Protein AF-A0A813CCU3-F1 (afdb_monomer)

Sequence (148 aa):
MDAACDRHWQSCCAGFSTASGERVKPDKKQRSIVQSLPVAEVLEFVLEQVFERACLDRLVLESFYIQQQIQQEISKNETKTSSLSPSTKRNIGKLLSRMDWCRLIQFVKRNSGCDPDFLNLVQTRMACLRPGDFSDLNKLAYAQSVWL

Mean predicted aligned error: 10.29 Å

Nearest PDB structures (foldseek):
  4ni7-assembly1_A  TM=2.760E-01  e=3.736E+00  Homo sapiens

Secondary structure (DSSP, 8-state):
--HHHHHHHHHHHSSS--STT------HHHHHHHHHS-HHHHHHHHHHHHHHHHHHHT-TTTTHHHHHHHHHHHHHT--SS--S-HHHHHHHHHHHHTS-HHHHHHHHTTSTTS-HHHHHHHHHHHHT--------GGGHHHHHTT--

Structure (mmCIF, N/CA/C/O backbone):
data_AF-A0A813CCU3-F1
#
_entry.id   AF-A0A813CCU3-F1
#
loop_
_atom_site.group_PDB
_atom_site.id
_atom_site.type_symbol
_atom_site.label_atom_id
_atom_site.label_alt_id
_atom_site.label_comp_id
_atom_site.label_asym_id
_atom_site.label_entity_id
_atom_site.label_seq_id
_atom_site.pdbx_PDB_ins_code
_atom_site.Cartn_x
_atom_site.Cartn_y
_atom_site.Cartn_z
_atom_site.occupancy
_atom_site.B_iso_or_equiv
_atom_site.auth_seq_id
_atom_site.auth_comp_id
_atom_site.auth_asym_id
_atom_site.auth_atom_id
_atom_site.pdbx_PDB_model_num
ATOM 1 N N . MET A 1 1 ? -6.884 -26.370 -14.397 1.00 40.16 1 MET A N 1
ATOM 2 C CA . MET A 1 1 ? -6.194 -25.251 -13.723 1.00 40.16 1 MET A CA 1
ATOM 3 C C . MET A 1 1 ? -5.038 -24.870 -14.624 1.00 40.16 1 MET A C 1
ATOM 5 O O . MET A 1 1 ? -4.145 -25.684 -14.810 1.00 40.16 1 MET A O 1
ATOM 9 N N . ASP A 1 2 ? -5.155 -23.734 -15.311 1.00 33.56 2 ASP A N 1
ATOM 10 C CA . ASP A 1 2 ? -4.290 -23.382 -16.439 1.00 33.56 2 ASP A CA 1
ATOM 11 C C . ASP A 1 2 ? -2.906 -22.912 -15.990 1.00 33.56 2 ASP A C 1
ATOM 13 O O . ASP A 1 2 ? -2.775 -21.940 -15.248 1.00 33.56 2 ASP A O 1
ATOM 17 N N . ALA A 1 3 ? -1.861 -23.529 -16.545 1.00 35.75 3 ALA A N 1
ATOM 18 C CA . ALA A 1 3 ? -0.449 -23.180 -16.349 1.00 35.75 3 ALA A CA 1
ATOM 19 C C . ALA A 1 3 ? -0.079 -21.736 -16.777 1.00 35.75 3 ALA A C 1
ATOM 21 O O . ALA A 1 3 ? 1.049 -21.277 -16.577 1.00 35.75 3 ALA A O 1
ATOM 22 N N . ALA A 1 4 ? -1.011 -21.007 -17.398 1.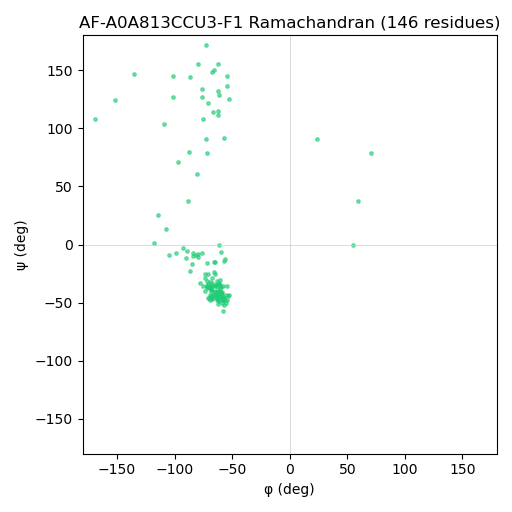00 33.44 4 ALA A N 1
ATOM 23 C CA . ALA A 1 4 ? -0.904 -19.572 -17.648 1.00 33.44 4 ALA A CA 1
ATOM 24 C C . ALA A 1 4 ? -1.137 -18.746 -16.367 1.00 33.44 4 ALA A C 1
ATOM 26 O O . ALA A 1 4 ? -0.446 -17.753 -16.151 1.00 33.44 4 ALA A O 1
ATOM 27 N N . CYS A 1 5 ? -2.039 -19.195 -15.488 1.00 39.25 5 CYS A N 1
ATOM 28 C CA . CYS A 1 5 ? -2.330 -18.557 -14.205 1.00 39.25 5 CYS A CA 1
ATOM 29 C C . CYS A 1 5 ? -1.148 -18.697 -13.227 1.00 39.25 5 CYS A C 1
ATOM 31 O O . CYS A 1 5 ? -0.797 -17.738 -12.544 1.00 39.25 5 CYS A O 1
ATOM 33 N N . ASP A 1 6 ? -0.464 -19.846 -13.235 1.00 35.47 6 ASP A N 1
ATOM 34 C CA . ASP A 1 6 ? 0.698 -20.100 -12.368 1.00 35.47 6 ASP A CA 1
ATOM 35 C C . ASP A 1 6 ? 1.947 -19.304 -12.783 1.00 35.47 6 ASP A C 1
ATOM 37 O O . ASP A 1 6 ? 2.685 -18.805 -11.93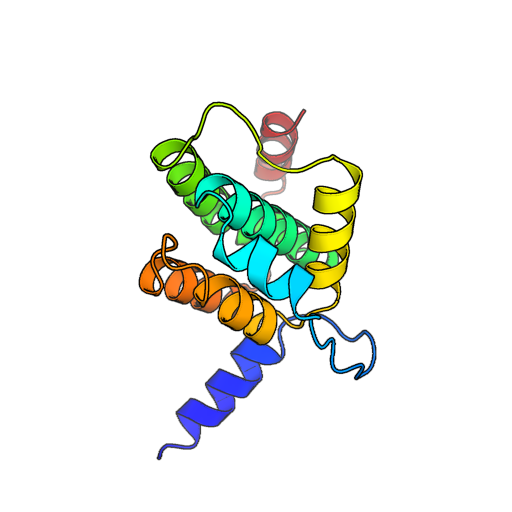0 1.00 35.47 6 ASP A O 1
ATOM 41 N N . ARG A 1 7 ? 2.165 -19.101 -14.091 1.00 37.50 7 ARG A N 1
ATOM 42 C CA . ARG A 1 7 ? 3.247 -18.231 -14.592 1.00 37.50 7 ARG A CA 1
ATOM 43 C C . ARG A 1 7 ? 2.969 -16.751 -14.330 1.00 37.50 7 ARG A C 1
ATOM 45 O O . ARG A 1 7 ? 3.896 -16.000 -14.034 1.00 37.50 7 ARG A O 1
ATOM 52 N N . HIS A 1 8 ? 1.702 -16.342 -14.378 1.00 39.44 8 HIS A N 1
ATOM 53 C CA . HIS A 1 8 ? 1.288 -14.989 -14.015 1.00 39.44 8 HIS A CA 1
ATOM 54 C C . HIS A 1 8 ? 1.459 -14.739 -12.508 1.00 39.44 8 HIS A C 1
ATOM 56 O O . HIS A 1 8 ? 1.975 -13.699 -12.119 1.00 39.44 8 HIS A O 1
ATOM 62 N N . TRP A 1 9 ? 1.140 -15.722 -11.658 1.00 38.53 9 TRP A N 1
ATOM 63 C CA . TRP A 1 9 ? 1.386 -15.658 -10.212 1.00 38.53 9 TRP A CA 1
ATOM 64 C C . TRP A 1 9 ? 2.878 -15.545 -9.876 1.00 38.53 9 TRP A C 1
ATOM 66 O O . TRP A 1 9 ? 3.272 -14.692 -9.079 1.00 38.53 9 TRP A O 1
ATOM 76 N N . GLN A 1 10 ? 3.727 -16.343 -10.533 1.00 41.88 10 GLN A N 1
ATOM 77 C CA . GLN A 1 10 ? 5.178 -16.222 -10.396 1.00 41.88 10 GLN A CA 1
ATOM 78 C C . GLN A 1 10 ? 5.683 -14.864 -10.891 1.00 41.88 10 GLN A C 1
ATOM 80 O O . GLN A 1 10 ? 6.507 -14.280 -10.211 1.00 41.88 10 GLN A O 1
ATOM 85 N N . SER A 1 11 ? 5.149 -14.296 -11.977 1.00 42.88 11 SER A N 1
ATOM 86 C CA . SER A 1 11 ? 5.503 -12.939 -12.431 1.00 42.88 11 SER A CA 1
ATOM 87 C C . SER A 1 11 ? 5.010 -11.828 -11.490 1.00 42.88 11 SER A C 1
ATOM 89 O O . SER A 1 11 ? 5.707 -10.831 -11.325 1.00 42.88 11 SER A O 1
ATOM 91 N N . CYS A 1 12 ? 3.838 -11.982 -10.867 1.00 44.66 12 CYS A N 1
ATOM 92 C CA . CYS A 1 12 ? 3.270 -11.021 -9.914 1.00 44.66 12 CYS A CA 1
ATOM 93 C C . CYS A 1 12 ? 3.982 -11.032 -8.555 1.00 44.66 12 CYS A C 1
ATOM 95 O O . CYS A 1 12 ? 3.962 -10.022 -7.853 1.00 44.66 12 CYS A O 1
ATOM 97 N N . CYS A 1 13 ? 4.606 -12.156 -8.187 1.00 49.16 13 CYS A N 1
ATOM 98 C CA . CYS A 1 13 ? 5.387 -12.302 -6.956 1.00 49.16 13 CYS A CA 1
ATOM 99 C C . CYS A 1 13 ? 6.912 -12.303 -7.186 1.00 49.16 13 CYS A C 1
ATOM 101 O O . CYS A 1 13 ? 7.662 -12.221 -6.218 1.00 49.16 13 CYS A O 1
ATOM 103 N N . ALA A 1 14 ? 7.383 -12.365 -8.439 1.00 47.19 14 ALA A N 1
ATOM 104 C CA . ALA A 1 14 ? 8.795 -12.213 -8.820 1.00 47.19 14 ALA A CA 1
ATOM 105 C C . ALA A 1 14 ? 9.235 -10.744 -8.912 1.00 47.19 14 ALA A C 1
ATOM 107 O O . ALA A 1 14 ? 10.426 -10.466 -9.034 1.00 47.19 14 ALA A O 1
ATOM 108 N N . GLY A 1 15 ? 8.289 -9.806 -8.827 1.00 41.66 15 GLY A N 1
ATOM 109 C CA . GLY A 1 15 ? 8.568 -8.382 -8.721 1.00 41.66 15 GLY A CA 1
ATOM 110 C C . GLY A 1 15 ? 9.109 -8.012 -7.340 1.00 41.66 15 GLY A C 1
ATOM 111 O O . GLY A 1 15 ? 8.345 -7.683 -6.436 1.00 41.66 15 GLY A O 1
ATOM 112 N N . PHE A 1 16 ? 10.436 -8.053 -7.231 1.00 49.66 16 PHE A N 1
ATOM 113 C CA . PHE A 1 16 ? 11.248 -7.123 -6.445 1.00 49.66 16 PHE A CA 1
ATOM 114 C C . PHE A 1 16 ? 11.172 -7.218 -4.909 1.00 49.66 16 PHE A C 1
ATOM 116 O O . PHE A 1 16 ? 10.560 -6.415 -4.206 1.00 49.66 16 PHE A O 1
ATOM 123 N N . SER A 1 17 ? 11.893 -8.216 -4.384 1.00 42.06 17 SER A N 1
ATOM 124 C CA . SER A 1 17 ? 12.898 -8.046 -3.320 1.00 42.06 17 SER A CA 1
ATOM 125 C C . SER A 1 17 ? 13.697 -9.347 -3.180 1.00 42.06 17 SER A C 1
ATOM 127 O O . SER A 1 17 ? 13.196 -10.361 -2.696 1.00 42.06 17 SER A O 1
ATOM 129 N N . THR A 1 18 ? 14.956 -9.332 -3.619 1.00 44.78 18 THR A N 1
ATOM 130 C CA . THR A 1 18 ? 15.929 -10.427 -3.458 1.00 44.78 18 THR A CA 1
ATOM 131 C C . THR A 1 18 ? 16.700 -10.327 -2.138 1.00 44.78 18 THR A C 1
ATOM 133 O O . THR A 1 18 ? 17.885 -10.648 -2.084 1.00 44.78 18 THR A O 1
ATOM 136 N N . ALA A 1 19 ? 16.059 -9.911 -1.045 1.00 44.47 19 ALA A N 1
ATOM 137 C CA . ALA A 1 19 ? 16.618 -10.104 0.291 1.00 44.47 19 ALA A CA 1
ATOM 138 C C . ALA A 1 19 ? 16.185 -11.483 0.814 1.00 44.47 19 ALA A C 1
ATOM 140 O O . ALA A 1 19 ? 15.207 -11.606 1.542 1.00 44.47 19 ALA A O 1
ATOM 141 N N . SER A 1 20 ? 16.879 -12.528 0.351 1.00 41.47 20 SER A N 1
ATOM 142 C CA . SER A 1 20 ? 16.993 -13.852 0.986 1.00 41.47 20 SER A CA 1
ATOM 143 C C . SER A 1 20 ? 15.860 -14.254 1.947 1.00 41.47 20 SER A C 1
ATOM 145 O O . SER A 1 20 ? 15.974 -14.030 3.146 1.00 41.47 20 SER A O 1
ATOM 147 N N . GLY A 1 21 ? 14.811 -14.907 1.439 1.00 44.47 21 GLY A N 1
ATOM 148 C CA . GLY A 1 21 ? 14.183 -16.094 2.049 1.00 44.47 21 GLY A CA 1
ATOM 149 C C . GLY A 1 21 ? 13.680 -16.080 3.504 1.00 44.47 21 GLY A C 1
ATOM 150 O O . GLY A 1 21 ? 13.146 -17.100 3.943 1.00 44.47 21 GLY A O 1
ATOM 151 N N . GLU A 1 22 ? 13.787 -15.001 4.277 1.00 52.41 22 GLU A N 1
ATOM 152 C CA . GLU A 1 22 ? 13.221 -14.966 5.617 1.00 52.41 22 GLU A CA 1
ATOM 153 C C . GLU A 1 22 ? 11.715 -14.808 5.482 1.00 52.41 22 GLU A C 1
ATOM 155 O O . GLU A 1 22 ? 11.192 -13.755 5.121 1.00 52.41 22 GLU A O 1
ATOM 160 N N . ARG A 1 23 ? 10.986 -15.885 5.789 1.00 60.00 23 ARG A N 1
ATOM 161 C CA . ARG A 1 23 ? 9.544 -15.825 6.024 1.00 60.00 23 ARG A CA 1
ATOM 162 C C . ARG A 1 23 ? 9.284 -14.823 7.150 1.00 60.00 23 ARG A C 1
ATOM 164 O O . ARG A 1 23 ? 9.215 -15.200 8.316 1.00 60.00 23 ARG A O 1
ATOM 171 N N . VAL A 1 24 ? 9.063 -13.563 6.794 1.00 72.50 24 VAL A N 1
ATOM 172 C CA . VAL A 1 24 ? 8.570 -12.554 7.723 1.00 72.50 24 VAL A CA 1
ATOM 173 C C . VAL A 1 24 ? 7.190 -13.006 8.176 1.00 72.50 24 VAL A C 1
ATOM 175 O O . VAL A 1 24 ? 6.241 -13.100 7.390 1.00 72.50 24 VAL A O 1
ATOM 178 N N . LYS A 1 25 ? 7.092 -13.373 9.451 1.00 83.50 25 LYS A N 1
ATOM 179 C CA . LYS A 1 25 ? 5.844 -13.771 10.090 1.00 83.50 25 LYS A CA 1
ATOM 180 C C . LYS A 1 25 ? 5.463 -12.658 11.060 1.00 83.50 25 LYS A C 1
ATOM 182 O O . LYS A 1 25 ? 6.061 -12.594 12.132 1.00 83.50 25 LYS A O 1
ATOM 187 N N . PRO A 1 26 ? 4.486 -11.803 10.708 1.00 87.25 26 PRO A N 1
ATOM 188 C CA . PRO A 1 26 ? 3.989 -10.795 11.629 1.00 87.25 26 PRO A CA 1
ATOM 189 C C . PRO A 1 26 ? 3.534 -11.447 12.927 1.00 87.25 26 PRO A C 1
ATOM 191 O O . PRO A 1 26 ? 2.850 -12.476 12.884 1.00 87.25 26 PRO A O 1
ATOM 194 N N . ASP A 1 27 ? 3.878 -10.867 14.068 1.00 91.81 27 ASP A N 1
ATOM 195 C CA . ASP A 1 27 ? 3.383 -11.319 15.363 1.00 91.81 27 ASP A CA 1
ATOM 196 C C . ASP A 1 27 ? 1.895 -10.953 15.558 1.00 91.81 27 ASP A C 1
ATOM 198 O O . ASP A 1 27 ? 1.277 -10.263 14.743 1.00 91.81 27 ASP A O 1
ATOM 202 N N . LYS A 1 28 ? 1.269 -11.455 16.631 1.00 93.62 28 LYS A N 1
ATOM 203 C CA . LYS A 1 28 ? -0.162 -11.209 16.893 1.00 93.62 28 LYS A CA 1
ATOM 204 C C . LYS A 1 28 ? -0.478 -9.715 17.036 1.00 93.62 28 LYS A C 1
ATOM 206 O O . LYS A 1 28 ? -1.530 -9.285 16.570 1.00 93.62 28 LYS A O 1
ATOM 211 N N . LYS A 1 29 ? 0.421 -8.940 17.647 1.00 93.00 29 LYS A N 1
ATOM 212 C CA . LYS A 1 29 ? 0.249 -7.505 17.880 1.00 93.00 29 LYS A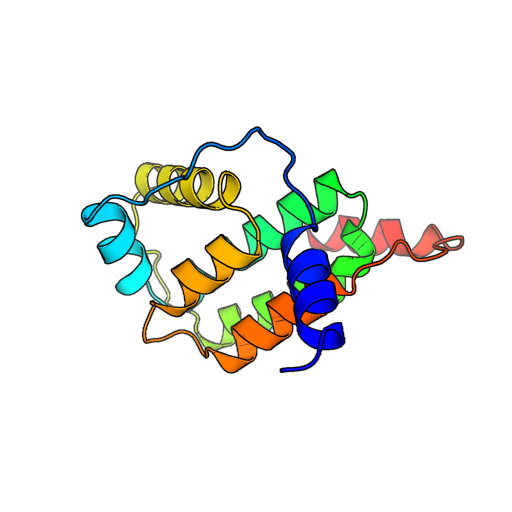 CA 1
ATOM 213 C C . LYS A 1 29 ? 0.357 -6.734 16.566 1.00 93.00 29 LYS A C 1
ATOM 215 O O . LYS A 1 29 ? -0.521 -5.938 16.274 1.00 93.00 29 LYS A O 1
ATOM 220 N N . GLN A 1 30 ? 1.357 -7.029 15.741 1.00 92.56 30 GLN A N 1
ATOM 221 C CA . GLN A 1 30 ? 1.542 -6.435 14.415 1.00 92.56 30 GLN A CA 1
ATOM 222 C C . GLN A 1 30 ? 0.345 -6.698 13.497 1.00 92.56 30 GLN A C 1
ATOM 224 O O . GLN A 1 30 ? -0.133 -5.777 12.839 1.00 92.56 30 GLN A O 1
ATOM 229 N N . ARG A 1 31 ? -0.179 -7.935 13.487 1.00 93.69 31 ARG A N 1
ATOM 230 C CA . ARG A 1 31 ? -1.402 -8.257 12.734 1.00 93.69 31 ARG A CA 1
ATOM 231 C C . ARG A 1 31 ? -2.593 -7.446 13.229 1.00 93.69 31 ARG A C 1
ATOM 233 O O . ARG A 1 31 ? -3.286 -6.851 12.417 1.00 93.69 31 ARG A O 1
ATOM 240 N N . SER A 1 32 ? -2.799 -7.411 14.546 1.00 93.00 32 SER A N 1
ATOM 241 C CA . SER A 1 32 ? -3.900 -6.661 15.150 1.00 93.00 32 SER A CA 1
ATOM 242 C C . SER A 1 32 ? -3.818 -5.173 14.828 1.00 93.00 32 SER A C 1
ATOM 244 O O . SER A 1 32 ? -4.845 -4.593 14.513 1.00 93.00 32 SER A O 1
ATOM 246 N N . ILE A 1 33 ? -2.617 -4.581 14.871 1.00 93.38 33 ILE A N 1
ATOM 247 C CA . ILE A 1 33 ? -2.397 -3.168 14.543 1.00 93.38 33 ILE A CA 1
ATOM 248 C C . ILE A 1 33 ? -2.868 -2.893 13.117 1.00 93.38 33 ILE A C 1
ATOM 250 O O . ILE A 1 33 ? -3.764 -2.084 12.927 1.00 93.38 33 ILE A O 1
ATOM 254 N N . VAL A 1 34 ? -2.329 -3.603 12.120 1.00 92.75 34 VAL A N 1
ATOM 255 C CA . VAL A 1 34 ? -2.675 -3.348 10.710 1.00 92.75 34 VAL A CA 1
ATOM 256 C C . VAL A 1 34 ? -4.162 -3.563 10.437 1.00 92.75 34 VAL A C 1
ATOM 258 O O . VAL A 1 34 ? -4.752 -2.818 9.664 1.00 92.75 34 VAL A O 1
ATOM 261 N N . GLN A 1 35 ? -4.790 -4.536 11.099 1.00 93.75 35 GLN A N 1
ATOM 262 C CA . GLN A 1 35 ? -6.220 -4.815 10.950 1.00 93.75 35 GLN A CA 1
ATOM 263 C C . GLN A 1 35 ? -7.131 -3.753 11.577 1.00 93.75 35 GLN A C 1
ATOM 265 O O . GLN A 1 35 ? -8.268 -3.622 11.138 1.00 93.75 35 GLN A O 1
ATOM 270 N N . SER A 1 36 ? -6.656 -3.021 12.588 1.00 91.19 36 SER A N 1
ATOM 271 C CA . SER A 1 36 ? -7.434 -1.991 13.286 1.00 91.19 36 SER A CA 1
ATOM 272 C C . SER A 1 36 ? -7.148 -0.568 12.811 1.00 91.19 36 SER A C 1
ATOM 274 O O . SER A 1 36 ? -7.792 0.362 13.289 1.00 91.19 36 SER A O 1
ATOM 276 N N . LEU A 1 37 ? -6.149 -0.373 11.947 1.00 91.69 37 LEU A N 1
ATOM 277 C CA . LEU A 1 37 ? -5.782 0.958 11.474 1.00 91.69 37 LEU A CA 1
ATOM 278 C C . LEU A 1 37 ? -6.876 1.580 10.599 1.00 91.69 37 LEU A C 1
ATOM 280 O O . LEU A 1 37 ? -7.536 0.852 9.847 1.00 91.69 37 LEU A O 1
ATOM 284 N N . PRO A 1 38 ? -7.013 2.919 10.628 1.00 91.94 38 PRO A N 1
ATOM 285 C CA . PRO A 1 38 ? -7.776 3.643 9.623 1.00 91.94 38 PRO A CA 1
ATOM 286 C C . PRO A 1 38 ? -7.284 3.310 8.215 1.00 91.94 38 PRO A C 1
ATOM 288 O O . PRO A 1 38 ? -6.084 3.143 7.987 1.00 91.94 38 PRO A O 1
ATOM 291 N N . VAL A 1 39 ? -8.211 3.265 7.259 1.00 92.56 39 VAL A N 1
ATOM 292 C CA . VAL A 1 39 ? -7.921 2.927 5.856 1.00 92.56 39 VAL A CA 1
ATOM 293 C C . VAL A 1 39 ? -6.843 3.839 5.276 1.00 92.56 39 VAL A C 1
ATOM 295 O O . VAL A 1 39 ? -5.914 3.342 4.647 1.00 92.56 39 VAL A O 1
ATOM 298 N N . ALA A 1 40 ? -6.913 5.145 5.551 1.00 92.69 40 ALA A N 1
ATOM 299 C CA . ALA A 1 40 ? -5.905 6.112 5.123 1.00 92.69 40 ALA A CA 1
ATOM 300 C C . ALA A 1 40 ? -4.492 5.740 5.605 1.00 92.69 40 ALA A C 1
ATOM 302 O O . ALA A 1 40 ? -3.581 5.673 4.789 1.00 92.69 40 ALA A O 1
ATOM 303 N N . GLU A 1 41 ? -4.309 5.397 6.887 1.00 92.44 41 GLU A N 1
ATOM 304 C CA . GLU A 1 41 ? -2.990 5.013 7.421 1.00 92.44 41 GLU A CA 1
ATOM 305 C C . GLU A 1 41 ? -2.467 3.713 6.792 1.00 92.44 41 GLU A C 1
ATOM 307 O O . GLU A 1 41 ? -1.272 3.555 6.551 1.00 92.44 41 GLU A O 1
ATOM 312 N N . VAL A 1 42 ? -3.358 2.764 6.503 1.00 94.25 42 VAL A N 1
ATOM 313 C CA . VAL A 1 42 ? -2.981 1.528 5.810 1.00 94.25 42 VAL A CA 1
ATOM 314 C C . VAL A 1 42 ? -2.546 1.811 4.374 1.00 94.25 42 VAL A C 1
ATOM 316 O O . VAL A 1 42 ? -1.545 1.261 3.914 1.00 94.25 42 VAL A O 1
ATOM 319 N N . LEU A 1 43 ? -3.274 2.672 3.667 1.00 95.00 43 LEU A N 1
ATOM 320 C CA . LEU A 1 43 ? -2.947 3.063 2.301 1.00 95.00 43 LEU A CA 1
ATOM 321 C C . LEU A 1 43 ? -1.680 3.923 2.226 1.00 95.00 43 LEU A C 1
ATOM 323 O O . LEU A 1 43 ? -0.932 3.766 1.266 1.00 95.00 43 LEU A O 1
ATOM 327 N N . GLU A 1 44 ? -1.378 4.741 3.239 1.00 94.44 44 GLU A N 1
ATOM 328 C CA . GLU A 1 44 ? -0.079 5.422 3.366 1.00 94.44 44 GLU A CA 1
ATOM 329 C C . GLU A 1 44 ? 1.068 4.410 3.382 1.00 94.44 44 GLU A C 1
ATOM 331 O O . GLU A 1 44 ? 2.030 4.556 2.631 1.00 94.44 44 GLU A O 1
ATOM 336 N N . PHE A 1 45 ? 0.944 3.331 4.165 1.00 94.25 45 PHE A N 1
ATOM 337 C CA . PHE A 1 45 ? 1.945 2.269 4.134 1.00 94.25 45 PHE A CA 1
ATOM 338 C C . PHE A 1 45 ? 2.040 1.610 2.756 1.00 94.25 45 PHE A C 1
ATOM 340 O O . PHE A 1 45 ? 3.143 1.324 2.305 1.00 94.25 45 PHE A O 1
ATOM 347 N N . VAL A 1 46 ? 0.924 1.360 2.064 1.00 94.62 46 VAL A N 1
ATOM 348 C CA . VAL A 1 46 ? 0.973 0.803 0.699 1.00 94.62 46 VAL A CA 1
ATOM 349 C C . VAL A 1 46 ? 1.676 1.771 -0.257 1.00 94.62 46 VAL A C 1
ATOM 351 O O . VAL A 1 46 ? 2.500 1.328 -1.052 1.00 94.62 46 VAL A O 1
ATOM 354 N N . LEU A 1 47 ? 1.400 3.073 -0.159 1.00 95.31 47 LEU A N 1
ATOM 355 C CA . LEU A 1 47 ? 2.018 4.114 -0.978 1.00 95.31 47 LEU A CA 1
ATOM 356 C C . LEU A 1 47 ? 3.533 4.187 -0.764 1.00 95.31 47 LEU A C 1
ATOM 358 O O . LEU A 1 47 ? 4.282 4.104 -1.737 1.00 95.31 47 LEU A O 1
ATOM 362 N N . GLU A 1 48 ? 3.981 4.271 0.494 1.00 93.25 48 GLU A N 1
ATOM 363 C CA . GLU A 1 48 ? 5.406 4.236 0.859 1.00 93.25 48 GLU A CA 1
ATOM 364 C C . GLU A 1 48 ? 6.086 3.006 0.240 1.00 93.25 48 GLU A C 1
ATOM 366 O O . GLU A 1 48 ? 7.155 3.086 -0.359 1.00 93.25 48 GLU A O 1
ATOM 371 N N . GLN A 1 49 ? 5.414 1.860 0.315 1.00 91.00 49 GLN A N 1
ATOM 372 C CA . GLN A 1 49 ? 5.918 0.576 -0.154 1.00 91.00 49 GLN A CA 1
ATOM 373 C C . GLN A 1 49 ? 5.934 0.428 -1.683 1.00 91.00 49 GLN A C 1
ATOM 375 O O . GLN A 1 49 ? 6.786 -0.293 -2.214 1.00 91.00 49 GLN A O 1
ATOM 380 N N . VAL A 1 50 ? 5.030 1.103 -2.394 1.00 91.12 50 VAL A N 1
ATOM 381 C CA . VAL A 1 50 ? 5.075 1.249 -3.855 1.00 91.12 50 VAL A CA 1
ATOM 382 C C . VAL A 1 50 ? 6.250 2.135 -4.254 1.00 91.12 50 VAL A C 1
ATOM 384 O O . VAL A 1 50 ? 7.024 1.751 -5.129 1.00 91.12 50 VAL A O 1
ATOM 387 N N . PHE A 1 51 ? 6.411 3.282 -3.593 1.00 90.31 51 PHE A N 1
ATOM 388 C CA . PHE A 1 51 ? 7.477 4.236 -3.888 1.00 90.31 51 PHE A CA 1
ATOM 389 C C . PHE A 1 51 ? 8.871 3.645 -3.649 1.00 90.31 51 PHE A C 1
ATOM 391 O O . PHE A 1 51 ? 9.736 3.739 -4.520 1.00 90.31 51 PHE A O 1
ATOM 398 N N . GLU A 1 52 ? 9.089 2.989 -2.505 1.00 85.81 52 GLU A N 1
ATOM 399 C CA . GLU A 1 52 ? 10.371 2.355 -2.173 1.00 85.81 52 GLU A CA 1
ATOM 400 C C . GLU A 1 52 ? 10.772 1.305 -3.218 1.00 85.81 52 GLU A C 1
ATOM 402 O O . GLU A 1 52 ? 11.912 1.300 -3.684 1.00 85.81 52 GLU A O 1
ATOM 407 N N . ARG A 1 53 ? 9.835 0.445 -3.637 1.00 83.12 53 ARG A N 1
ATOM 408 C CA . ARG A 1 53 ? 10.101 -0.580 -4.660 1.00 83.12 53 ARG A CA 1
ATOM 409 C C . ARG A 1 53 ? 10.355 0.046 -6.026 1.00 83.12 53 ARG A C 1
ATOM 411 O O . ARG A 1 53 ? 11.356 -0.261 -6.662 1.00 83.12 53 ARG A O 1
ATOM 418 N N . ALA A 1 54 ? 9.529 1.007 -6.430 1.00 84.62 54 ALA A N 1
ATOM 419 C CA . ALA A 1 54 ? 9.738 1.731 -7.676 1.00 84.62 54 ALA A CA 1
ATOM 420 C C . ALA A 1 54 ? 11.105 2.441 -7.721 1.00 84.62 54 ALA A C 1
ATOM 422 O O . ALA A 1 54 ? 11.737 2.473 -8.773 1.00 84.62 54 ALA A O 1
ATOM 423 N N . CYS A 1 55 ? 11.600 2.963 -6.593 1.00 81.50 55 CYS A N 1
ATOM 424 C CA . CYS A 1 55 ? 12.955 3.509 -6.494 1.00 81.50 55 CYS A CA 1
ATOM 425 C C . CYS A 1 55 ? 14.035 2.446 -6.737 1.00 81.50 55 CYS A C 1
ATOM 427 O O . CYS A 1 55 ? 14.958 2.687 -7.518 1.00 81.50 55 CYS A O 1
ATOM 429 N N . LEU A 1 56 ? 13.925 1.280 -6.091 1.00 78.75 56 LEU A N 1
ATOM 430 C CA . LEU A 1 56 ? 14.879 0.174 -6.251 1.00 78.75 56 LEU A CA 1
ATOM 431 C C . LEU A 1 56 ? 14.945 -0.319 -7.702 1.00 78.75 56 LEU A C 1
ATOM 433 O O . LEU A 1 56 ? 16.032 -0.589 -8.215 1.00 78.75 56 LEU A O 1
ATOM 437 N N . ASP A 1 57 ? 13.796 -0.344 -8.371 1.00 75.94 57 ASP A N 1
ATOM 438 C CA . ASP A 1 57 ? 13.650 -0.905 -9.716 1.00 75.94 57 ASP A CA 1
ATOM 439 C C . ASP A 1 57 ? 13.826 0.145 -10.817 1.00 75.94 57 ASP A C 1
ATOM 441 O O . ASP A 1 57 ? 13.808 -0.185 -12.001 1.00 75.94 57 ASP A O 1
ATOM 445 N N . ARG A 1 58 ? 14.026 1.413 -10.427 1.00 79.19 58 ARG A N 1
ATOM 446 C CA . ARG A 1 58 ? 14.104 2.587 -11.313 1.00 79.19 58 ARG A CA 1
ATOM 447 C C . ARG A 1 58 ? 12.836 2.799 -12.149 1.00 79.19 58 ARG A C 1
ATOM 449 O O . ARG A 1 58 ? 12.916 3.233 -13.290 1.00 79.19 58 ARG A O 1
ATOM 456 N N . LEU A 1 59 ? 11.678 2.529 -11.547 1.00 82.69 59 LEU A N 1
ATOM 457 C CA . LEU A 1 59 ? 10.335 2.630 -12.132 1.00 82.69 59 LEU A CA 1
ATOM 458 C C . LEU A 1 59 ? 9.475 3.724 -11.471 1.00 82.69 59 LEU A C 1
ATOM 460 O O . LEU A 1 59 ? 8.244 3.629 -11.390 1.00 82.69 59 LEU A O 1
ATOM 464 N N . VAL A 1 60 ? 10.111 4.748 -10.893 1.00 85.50 60 VAL A N 1
ATOM 465 C CA . VAL A 1 60 ? 9.413 5.804 -10.134 1.00 85.50 60 VAL A CA 1
ATOM 466 C C . VAL A 1 60 ? 8.415 6.553 -11.019 1.00 85.50 60 VAL A C 1
ATOM 468 O O . VAL A 1 60 ? 7.298 6.822 -10.581 1.00 85.50 60 VAL A O 1
ATOM 471 N N . LEU A 1 61 ? 8.776 6.836 -12.272 1.00 85.06 61 LEU A N 1
ATOM 472 C CA . LEU A 1 61 ? 7.891 7.522 -13.214 1.00 85.06 61 LEU A CA 1
ATOM 473 C C . LEU A 1 61 ? 6.711 6.643 -13.620 1.00 85.06 61 LEU A C 1
ATOM 475 O O . LEU A 1 61 ? 5.569 7.091 -13.661 1.00 85.06 61 LEU A O 1
ATOM 479 N N . GLU A 1 62 ? 6.982 5.377 -13.891 1.00 85.62 62 GLU A N 1
ATOM 480 C CA . GLU A 1 62 ? 6.009 4.396 -14.349 1.00 85.62 62 GLU A CA 1
ATOM 481 C C . GLU A 1 62 ? 4.990 4.074 -13.259 1.00 85.62 62 GLU A C 1
ATOM 483 O O . GLU A 1 62 ? 3.809 3.864 -13.537 1.00 85.62 62 GLU A O 1
ATOM 488 N N . SER A 1 63 ? 5.423 4.100 -11.999 1.00 87.19 63 SER A N 1
ATOM 489 C CA . SER A 1 63 ? 4.544 3.915 -10.846 1.00 87.19 63 SER A CA 1
ATOM 490 C C . SER A 1 63 ? 3.745 5.167 -10.467 1.00 87.19 63 SER A C 1
ATOM 492 O O . SER A 1 63 ? 2.842 5.060 -9.637 1.00 87.19 63 SER A O 1
ATOM 494 N N . PHE A 1 64 ? 4.004 6.336 -11.072 1.00 90.06 64 PHE A N 1
ATOM 495 C CA . PHE A 1 64 ? 3.380 7.609 -10.684 1.00 90.06 64 PHE A CA 1
ATOM 496 C C . PHE A 1 64 ? 1.848 7.546 -10.668 1.00 90.06 64 PHE A C 1
ATOM 498 O O . PHE A 1 64 ? 1.216 7.980 -9.708 1.00 90.06 64 PHE A O 1
ATOM 505 N N . TYR A 1 65 ? 1.233 6.950 -11.694 1.00 88.50 65 TYR A N 1
ATOM 506 C CA . TYR A 1 65 ? -0.228 6.844 -11.755 1.00 88.50 65 TYR A CA 1
ATOM 507 C C . TYR A 1 65 ? -0.796 5.957 -10.638 1.00 88.50 65 TYR A C 1
ATOM 509 O O . TYR A 1 65 ? -1.862 6.239 -10.096 1.00 88.50 65 TYR A O 1
ATOM 517 N N . ILE A 1 66 ? -0.070 4.905 -10.254 1.00 91.25 66 ILE A N 1
ATOM 518 C CA . ILE A 1 66 ? -0.454 4.027 -9.143 1.00 91.25 66 ILE A CA 1
ATOM 519 C C . ILE A 1 66 ? -0.362 4.804 -7.826 1.00 91.25 66 ILE A C 1
ATOM 521 O O . ILE A 1 66 ? -1.309 4.793 -7.043 1.00 91.25 66 ILE A O 1
ATOM 525 N N . GLN A 1 67 ? 0.739 5.531 -7.617 1.00 94.25 67 GLN A N 1
ATOM 526 C CA . GLN A 1 67 ? 0.935 6.382 -6.442 1.00 94.25 67 GLN A CA 1
ATOM 527 C C . GLN A 1 67 ? -0.171 7.444 -6.324 1.00 94.25 67 GLN A C 1
ATOM 529 O O . GLN A 1 67 ? -0.767 7.601 -5.260 1.00 94.25 67 GLN A O 1
ATOM 534 N N . GLN A 1 68 ? -0.518 8.110 -7.430 1.00 94.38 68 GLN A N 1
ATOM 535 C CA . GLN A 1 68 ? -1.579 9.116 -7.466 1.00 94.38 68 GLN A CA 1
ATOM 536 C C . GLN A 1 68 ? -2.951 8.532 -7.106 1.00 94.38 68 GLN A C 1
ATOM 538 O O . GLN A 1 68 ? -3.716 9.160 -6.376 1.00 94.38 68 GLN A O 1
ATOM 543 N N . GLN A 1 69 ? -3.278 7.333 -7.590 1.00 94.44 69 GLN A N 1
ATOM 544 C CA . GLN A 1 69 ? -4.539 6.679 -7.244 1.00 94.44 69 GLN A CA 1
ATOM 545 C C . GLN A 1 69 ? -4.618 6.296 -5.768 1.00 94.44 69 GLN A C 1
ATOM 547 O O . GLN A 1 69 ? -5.658 6.495 -5.146 1.00 94.44 69 GLN A O 1
ATOM 552 N N . ILE A 1 70 ? -3.524 5.785 -5.195 1.00 95.50 70 ILE A N 1
ATOM 553 C CA . ILE A 1 70 ? -3.468 5.499 -3.758 1.00 95.50 70 ILE A CA 1
ATOM 554 C C . ILE A 1 70 ? -3.644 6.797 -2.966 1.00 95.50 70 ILE A C 1
ATOM 556 O O . ILE A 1 70 ? -4.433 6.821 -2.028 1.00 95.50 70 ILE A O 1
ATOM 560 N N . GLN A 1 71 ? -3.006 7.893 -3.388 1.00 94.62 71 GLN A N 1
ATOM 561 C CA . GLN A 1 71 ? -3.176 9.201 -2.755 1.00 94.62 71 GLN A CA 1
ATOM 562 C C . GLN A 1 71 ? -4.633 9.689 -2.797 1.00 94.62 71 GLN A C 1
ATOM 564 O O . GLN A 1 71 ? -5.144 10.190 -1.800 1.00 94.62 71 GLN A O 1
ATOM 569 N N . GLN A 1 72 ? -5.326 9.515 -3.925 1.00 94.56 72 GLN A N 1
ATOM 570 C CA . GLN A 1 72 ? -6.748 9.857 -4.037 1.00 94.56 72 GLN A CA 1
ATOM 571 C C . GLN A 1 72 ? -7.614 9.022 -3.088 1.00 94.56 72 GLN A C 1
ATOM 573 O O . GLN A 1 72 ? -8.526 9.563 -2.465 1.00 94.56 72 GLN A O 1
ATOM 578 N N . GLU A 1 73 ? -7.330 7.725 -2.950 1.00 94.25 73 GLU A N 1
ATOM 579 C CA . GLU A 1 73 ? -8.026 6.871 -1.983 1.00 94.25 73 GLU A CA 1
ATOM 580 C C . GLU A 1 73 ? -7.712 7.249 -0.530 1.00 94.25 73 GLU A C 1
ATOM 582 O O . GLU A 1 73 ? -8.617 7.239 0.304 1.00 94.25 73 GLU A O 1
ATOM 587 N N . ILE A 1 74 ? -6.480 7.666 -0.217 1.00 93.69 74 ILE A N 1
ATOM 588 C CA . ILE A 1 74 ? -6.128 8.218 1.101 1.00 93.69 74 ILE A CA 1
ATOM 589 C C . ILE A 1 74 ? -6.982 9.455 1.395 1.00 93.69 74 ILE A C 1
ATOM 591 O O . ILE A 1 74 ? -7.630 9.502 2.437 1.00 93.69 74 ILE A O 1
ATOM 595 N N . SER A 1 75 ? -7.054 10.415 0.467 1.00 92.00 75 SER A N 1
ATOM 596 C CA . SER A 1 75 ? -7.838 11.646 0.647 1.00 92.00 75 SER A CA 1
ATOM 597 C C . SER A 1 75 ? -9.337 11.389 0.833 1.00 92.00 75 SER A C 1
ATOM 599 O O . SER A 1 75 ? -9.994 12.104 1.583 1.00 92.00 75 SER A O 1
ATOM 601 N N . LYS A 1 76 ? -9.900 10.352 0.197 1.00 91.81 76 LYS A N 1
ATOM 602 C CA . LYS A 1 76 ? -11.304 9.947 0.416 1.00 91.81 76 LYS A CA 1
ATOM 603 C C . LYS A 1 76 ? -11.553 9.388 1.817 1.00 91.81 76 LYS A C 1
ATOM 605 O O . LYS A 1 76 ? -12.667 9.486 2.323 1.00 91.81 76 LYS A O 1
ATOM 610 N N . ASN A 1 77 ? -10.530 8.788 2.419 1.00 86.69 77 ASN A N 1
ATOM 611 C CA . ASN A 1 77 ? -10.597 8.094 3.703 1.00 86.69 77 ASN A CA 1
ATOM 612 C C . ASN A 1 77 ? -9.907 8.878 4.832 1.00 86.69 77 ASN A C 1
ATOM 614 O O . ASN A 1 77 ? -9.625 8.307 5.888 1.00 86.69 77 ASN A O 1
ATOM 618 N N . GLU A 1 78 ? -9.596 10.158 4.608 1.00 78.44 78 GLU A N 1
ATOM 619 C CA . GLU A 1 78 ? -8.745 10.943 5.493 1.00 78.44 78 GLU A CA 1
ATOM 620 C C . GLU A 1 78 ? -9.369 11.088 6.888 1.00 78.44 78 GLU A C 1
ATOM 622 O O . GLU A 1 78 ? -10.409 11.717 7.096 1.00 78.44 78 GLU A O 1
ATOM 627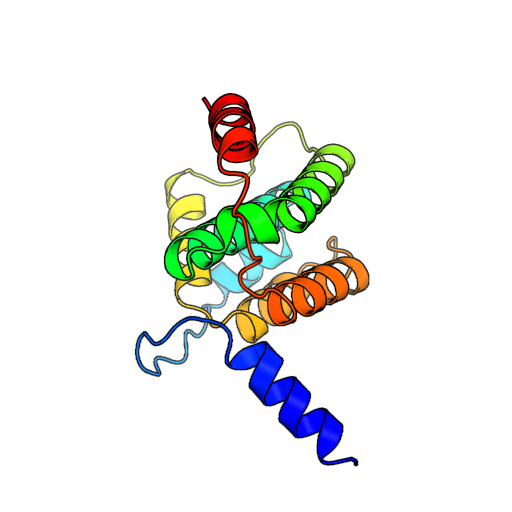 N N . THR A 1 79 ? -8.696 10.505 7.877 1.00 66.75 79 THR A N 1
ATOM 628 C CA . THR A 1 79 ? -8.989 10.689 9.297 1.00 66.75 79 THR A CA 1
ATOM 629 C C . THR A 1 79 ? -7.982 11.666 9.889 1.00 66.75 79 THR A C 1
ATOM 631 O O . THR A 1 79 ? -6.780 11.451 9.783 1.00 66.75 79 THR A O 1
ATOM 634 N N . LYS A 1 80 ? -8.469 12.723 10.554 1.00 61.69 80 LYS A N 1
ATOM 635 C CA . LYS A 1 80 ? -7.696 13.911 10.985 1.00 61.69 80 LYS A CA 1
ATOM 636 C C . LYS A 1 80 ? -6.533 13.669 11.968 1.00 61.69 80 LYS A C 1
ATOM 638 O O . LYS A 1 80 ? -5.868 14.626 12.349 1.00 61.69 80 LYS A O 1
ATOM 643 N N . THR A 1 81 ? -6.268 12.437 12.394 1.00 61.53 81 THR A N 1
ATOM 644 C CA . THR A 1 81 ? -5.187 12.109 13.335 1.00 61.53 81 THR A CA 1
ATOM 645 C C . THR A 1 81 ? -4.693 10.684 13.115 1.00 61.53 81 THR A C 1
ATOM 647 O O . THR A 1 81 ? -5.487 9.749 13.228 1.00 61.53 81 THR A O 1
ATOM 650 N N . SER A 1 82 ? -3.386 10.515 12.871 1.00 66.88 82 SER A N 1
ATOM 651 C CA . SER A 1 82 ? -2.745 9.194 12.941 1.00 66.88 82 SER A CA 1
ATOM 652 C C . SER A 1 82 ? -2.854 8.657 14.366 1.00 66.88 82 SER A C 1
ATOM 654 O O . SER A 1 82 ? -2.581 9.358 15.343 1.00 66.88 82 SER A O 1
ATOM 656 N N . SER A 1 83 ? -3.277 7.405 14.475 1.00 75.31 83 SER A N 1
ATOM 657 C CA . SER A 1 83 ? -3.489 6.694 15.734 1.00 75.31 83 SER A CA 1
ATOM 658 C C . SER A 1 83 ? -2.207 6.073 16.306 1.00 75.31 83 SER A C 1
ATOM 660 O O . SER A 1 83 ? -2.198 5.609 17.449 1.00 75.31 83 SER A O 1
ATOM 662 N N . LEU A 1 84 ? -1.113 6.053 15.535 1.00 84.94 84 LEU A N 1
ATOM 663 C CA . LEU A 1 84 ? 0.128 5.375 15.902 1.00 84.94 84 LEU A CA 1
ATOM 664 C C . LEU A 1 84 ? 1.206 6.321 16.424 1.00 84.94 84 LEU A C 1
ATOM 666 O O . LEU A 1 84 ? 1.428 7.415 15.915 1.00 84.94 84 LEU A O 1
ATOM 670 N N . SER A 1 85 ? 1.993 5.828 17.384 1.00 90.25 85 SER A N 1
ATOM 671 C CA . SER A 1 85 ? 3.254 6.481 17.734 1.00 90.25 85 SER A CA 1
ATOM 672 C C . SER A 1 85 ? 4.253 6.415 16.563 1.00 90.25 85 SER A C 1
ATOM 674 O O . SER A 1 85 ? 4.281 5.407 15.842 1.00 90.25 85 SER A O 1
ATOM 676 N N . PRO A 1 86 ? 5.161 7.401 16.412 1.00 90.00 86 PRO A N 1
ATOM 677 C CA . PRO A 1 86 ? 6.171 7.396 15.348 1.00 90.00 86 PRO A CA 1
ATOM 678 C C . PRO A 1 86 ? 7.038 6.126 15.319 1.00 90.00 86 PRO A C 1
ATOM 680 O O . PRO A 1 86 ? 7.387 5.616 14.254 1.00 90.00 86 PRO A O 1
ATOM 683 N N . SER A 1 87 ? 7.357 5.568 16.493 1.00 91.81 87 SER A N 1
ATOM 684 C CA . SER A 1 87 ? 8.110 4.314 16.606 1.00 91.81 87 SER A CA 1
ATOM 685 C C . SER A 1 87 ? 7.320 3.110 16.092 1.00 91.81 87 SER A C 1
ATOM 687 O O . SER A 1 87 ? 7.886 2.248 15.420 1.00 91.81 87 SER A O 1
ATOM 689 N N . THR A 1 88 ? 6.012 3.063 16.356 1.00 90.94 88 THR A N 1
ATOM 690 C CA . THR A 1 88 ? 5.135 2.003 15.849 1.00 90.94 88 THR A CA 1
ATOM 691 C C . THR A 1 88 ? 4.977 2.115 14.340 1.00 90.94 88 THR A C 1
ATOM 693 O O . THR A 1 88 ? 5.152 1.106 13.659 1.00 90.94 88 THR A O 1
ATOM 696 N N . LYS A 1 89 ? 4.759 3.330 13.809 1.00 90.88 89 LYS A N 1
ATOM 697 C CA . LYS A 1 89 ? 4.688 3.574 12.360 1.00 90.88 89 LYS A CA 1
ATOM 698 C C . LYS A 1 89 ? 5.953 3.072 11.659 1.00 90.88 89 LYS A C 1
ATOM 700 O O . LYS A 1 89 ? 5.873 2.232 10.768 1.00 90.88 89 LYS A O 1
ATOM 705 N N . ARG A 1 90 ? 7.136 3.456 12.158 1.00 90.56 90 ARG A N 1
ATOM 706 C CA . ARG A 1 90 ? 8.430 2.981 11.635 1.00 90.56 90 ARG A CA 1
ATOM 707 C C . ARG A 1 90 ? 8.581 1.455 11.707 1.00 90.56 90 ARG A C 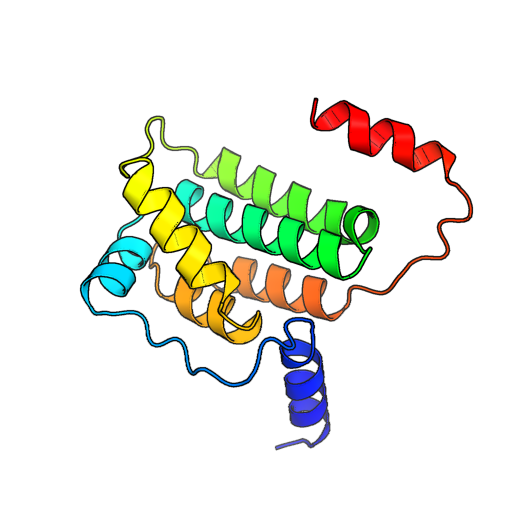1
ATOM 709 O O . ARG A 1 90 ? 9.119 0.855 10.781 1.00 90.56 90 ARG A O 1
ATOM 716 N N . ASN A 1 91 ? 8.149 0.819 12.795 1.00 91.62 91 ASN A N 1
ATOM 717 C CA . ASN A 1 91 ? 8.254 -0.636 12.948 1.00 91.62 91 ASN A CA 1
ATOM 718 C C . ASN A 1 91 ? 7.335 -1.393 11.982 1.00 91.62 91 ASN A C 1
ATOM 720 O O . ASN A 1 91 ? 7.747 -2.420 11.446 1.00 91.62 91 ASN A O 1
ATOM 724 N N . ILE A 1 92 ? 6.123 -0.886 11.743 1.00 92.31 92 ILE A N 1
ATOM 725 C CA . ILE A 1 92 ? 5.211 -1.446 10.742 1.00 92.31 92 ILE A CA 1
ATOM 726 C C . ILE A 1 92 ? 5.764 -1.221 9.331 1.00 92.31 92 ILE A C 1
ATOM 728 O O . ILE A 1 92 ? 5.850 -2.185 8.579 1.00 92.31 92 ILE A O 1
ATOM 732 N N . GLY A 1 93 ? 6.257 -0.025 8.998 1.00 90.31 93 GLY A N 1
ATOM 733 C CA . GLY A 1 93 ? 6.913 0.228 7.707 1.00 90.31 93 GLY A CA 1
ATOM 734 C C . GLY A 1 93 ? 8.071 -0.745 7.440 1.00 90.31 93 GLY A C 1
ATOM 735 O O . GLY A 1 93 ? 8.094 -1.426 6.419 1.00 90.31 93 GLY A O 1
ATOM 736 N N . LYS A 1 94 ? 8.967 -0.938 8.422 1.00 88.56 94 LYS A N 1
ATOM 737 C CA . LYS A 1 94 ? 10.056 -1.936 8.346 1.00 88.56 94 LYS A CA 1
ATOM 738 C C . LYS A 1 94 ? 9.569 -3.378 8.207 1.00 88.56 94 LYS A C 1
ATOM 740 O O . LYS A 1 94 ? 10.251 -4.205 7.610 1.00 88.56 94 LYS A O 1
ATOM 745 N N . LEU A 1 95 ? 8.442 -3.721 8.828 1.00 90.19 95 LEU A N 1
ATOM 746 C CA . LEU A 1 95 ? 7.845 -5.046 8.691 1.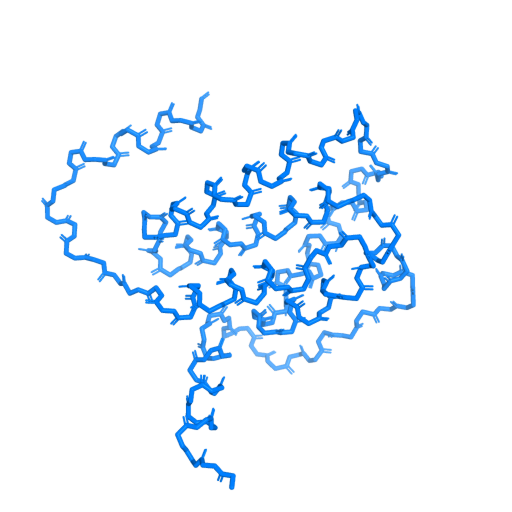00 90.19 95 LEU A CA 1
ATOM 747 C C . LEU A 1 95 ? 7.376 -5.271 7.247 1.00 90.19 95 LEU A C 1
ATOM 749 O O . LEU A 1 95 ? 7.621 -6.343 6.697 1.00 90.19 95 LEU A O 1
ATOM 753 N N . LEU A 1 96 ? 6.722 -4.272 6.651 1.00 89.00 96 LEU A N 1
ATOM 754 C CA . LEU A 1 96 ? 6.169 -4.338 5.297 1.00 89.00 96 LEU A CA 1
ATOM 755 C C . LEU A 1 96 ? 7.254 -4.317 4.215 1.00 89.00 96 LEU A C 1
ATOM 757 O O . LEU A 1 96 ? 7.146 -5.066 3.244 1.00 89.00 96 LEU A O 1
ATOM 761 N N . SER A 1 97 ? 8.332 -3.553 4.405 1.00 84.56 97 SER A N 1
ATOM 762 C CA . SER A 1 97 ? 9.453 -3.505 3.452 1.00 84.56 97 SER A CA 1
ATOM 763 C C . SER A 1 97 ? 10.218 -4.823 3.337 1.00 84.56 97 SER A C 1
ATOM 765 O O . SER A 1 97 ? 10.814 -5.114 2.302 1.00 84.56 97 SER A O 1
ATOM 767 N N . ARG A 1 98 ? 10.150 -5.673 4.368 1.00 83.44 98 ARG A N 1
ATOM 768 C CA . ARG A 1 98 ? 10.722 -7.029 4.345 1.00 83.44 98 ARG A CA 1
ATOM 769 C C . ARG A 1 98 ? 9.799 -8.074 3.712 1.00 83.44 98 ARG A C 1
ATOM 771 O O . ARG A 1 98 ? 10.209 -9.223 3.566 1.00 83.44 98 ARG A O 1
ATOM 778 N N . MET A 1 99 ? 8.551 -7.731 3.390 1.00 84.81 99 MET A N 1
ATOM 779 C CA . MET A 1 99 ? 7.638 -8.643 2.699 1.00 84.81 99 MET A CA 1
ATOM 780 C C . MET A 1 99 ? 7.823 -8.546 1.187 1.00 84.81 99 MET A C 1
ATOM 782 O O . MET A 1 99 ? 8.014 -7.461 0.638 1.00 84.81 99 MET A O 1
ATOM 786 N N . ASP A 1 100 ? 7.684 -9.675 0.494 1.00 79.94 100 ASP A N 1
ATOM 787 C CA . ASP A 1 100 ? 7.412 -9.637 -0.938 1.00 79.94 100 ASP A CA 1
ATOM 788 C C . ASP A 1 100 ? 6.065 -8.941 -1.202 1.00 79.94 100 ASP A C 1
ATOM 790 O O . ASP A 1 100 ? 5.180 -8.888 -0.339 1.00 79.94 100 ASP A O 1
ATOM 794 N N . TRP A 1 101 ? 5.917 -8.380 -2.399 1.00 84.25 101 TRP A N 1
ATOM 795 C CA . TRP A 1 101 ? 4.763 -7.560 -2.755 1.00 84.25 101 TRP A CA 1
ATOM 796 C C . TRP A 1 101 ? 3.427 -8.309 -2.631 1.00 84.25 101 TRP A C 1
ATOM 798 O O . TRP A 1 101 ? 2.460 -7.790 -2.068 1.00 84.25 101 TRP A O 1
ATOM 808 N N . CYS A 1 102 ? 3.384 -9.566 -3.080 1.00 83.25 102 CYS A N 1
ATOM 809 C CA . CYS A 1 102 ? 2.203 -10.415 -2.951 1.00 83.25 102 CYS A CA 1
ATOM 810 C C . CYS A 1 102 ? 1.799 -10.584 -1.484 1.00 83.25 102 CYS A C 1
ATOM 812 O O . CYS A 1 102 ? 0.629 -10.430 -1.127 1.00 83.25 102 CYS A O 1
ATOM 814 N N . ARG A 1 103 ? 2.765 -10.874 -0.613 1.00 85.38 103 ARG A N 1
ATOM 815 C CA . ARG A 1 103 ? 2.534 -11.072 0.814 1.00 85.38 103 ARG A CA 1
ATOM 816 C C . ARG A 1 103 ? 2.130 -9.792 1.526 1.00 85.38 103 ARG A C 1
ATOM 818 O O . ARG A 1 103 ? 1.251 -9.861 2.383 1.00 85.38 103 ARG A O 1
ATOM 825 N N . LEU A 1 104 ? 2.714 -8.653 1.159 1.00 89.19 104 LEU A N 1
ATOM 826 C CA . LEU A 1 104 ? 2.312 -7.339 1.660 1.00 89.19 104 LEU A CA 1
ATOM 827 C C . LEU A 1 104 ? 0.835 -7.086 1.363 1.00 89.19 104 LEU A C 1
ATOM 829 O O . LEU A 1 104 ? 0.064 -6.815 2.282 1.00 89.19 104 LEU A O 1
ATOM 833 N N . ILE A 1 105 ? 0.417 -7.250 0.106 1.00 90.94 105 ILE A N 1
ATOM 834 C CA . ILE A 1 105 ? -0.974 -7.024 -0.293 1.00 90.94 105 ILE A CA 1
ATOM 835 C C . ILE A 1 105 ? -1.916 -7.997 0.421 1.00 90.94 105 ILE A C 1
ATOM 837 O O . ILE A 1 105 ? -2.947 -7.583 0.945 1.00 90.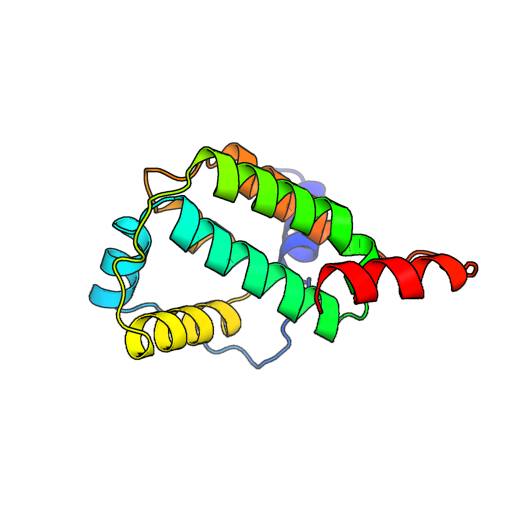94 105 ILE A O 1
ATOM 841 N N . GLN A 1 106 ? -1.564 -9.283 0.508 1.00 89.50 106 GLN A N 1
ATOM 842 C CA . GLN A 1 106 ? -2.368 -10.268 1.245 1.00 89.50 106 GLN A CA 1
ATOM 843 C C . GLN A 1 106 ? -2.469 -9.953 2.741 1.00 89.50 106 GLN A C 1
ATOM 845 O O . GLN A 1 106 ? -3.492 -10.234 3.366 1.00 89.50 106 GLN A O 1
ATOM 850 N N . PHE A 1 107 ? -1.416 -9.384 3.325 1.00 90.81 107 PHE A N 1
ATOM 851 C CA . PHE A 1 107 ? -1.411 -8.970 4.719 1.00 90.81 107 PHE A CA 1
ATOM 852 C C . PHE A 1 107 ? -2.314 -7.752 4.944 1.00 90.81 107 PHE A C 1
ATOM 854 O O . PHE A 1 107 ? -3.144 -7.774 5.852 1.00 90.81 107 PHE A O 1
ATOM 861 N N . VAL A 1 108 ? -2.213 -6.742 4.079 1.00 93.25 108 VAL A N 1
ATOM 862 C CA . VAL A 1 108 ? -2.999 -5.504 4.149 1.00 93.25 108 VAL A CA 1
ATOM 863 C C . VAL A 1 108 ? -4.487 -5.735 3.848 1.00 93.25 108 VAL A C 1
ATOM 865 O O . VAL A 1 108 ? -5.333 -5.192 4.551 1.00 93.25 108 VAL A O 1
ATOM 868 N N . LYS A 1 109 ? -4.831 -6.640 2.919 1.00 92.75 109 LYS A N 1
ATOM 869 C CA . LYS A 1 109 ? -6.220 -7.066 2.626 1.00 92.75 109 LYS A CA 1
ATOM 870 C C . LYS A 1 109 ? -6.985 -7.624 3.828 1.00 92.75 109 LYS A C 1
ATOM 872 O O . LYS A 1 109 ? -8.191 -7.824 3.753 1.00 92.75 109 LYS A O 1
ATOM 877 N N . ARG A 1 110 ? -6.297 -7.950 4.927 1.00 91.75 110 ARG A N 1
ATOM 878 C CA . ARG A 1 110 ? -6.944 -8.391 6.169 1.00 91.75 110 ARG A CA 1
ATOM 879 C C . ARG A 1 110 ? -7.502 -7.233 6.997 1.00 91.75 110 ARG A C 1
ATOM 881 O O . ARG A 1 110 ? -8.214 -7.514 7.956 1.00 91.75 110 ARG A O 1
ATOM 888 N N . ASN A 1 111 ? -7.184 -5.981 6.668 1.00 93.56 111 ASN A N 1
ATOM 889 C CA . ASN A 1 111 ? -7.884 -4.825 7.215 1.00 93.56 111 ASN A CA 1
ATOM 890 C C . ASN A 1 111 ? -9.291 -4.766 6.604 1.00 93.56 111 ASN A C 1
ATOM 892 O O . ASN A 1 111 ? -9.432 -4.714 5.386 1.00 93.56 111 ASN A O 1
ATOM 896 N N . SER A 1 112 ? -10.325 -4.795 7.445 1.00 87.62 112 SER A N 1
ATOM 897 C CA . SER A 1 112 ? -11.721 -4.859 6.997 1.00 87.62 112 SER A CA 1
ATOM 898 C C . SER A 1 112 ? -12.239 -3.565 6.368 1.00 87.62 112 SER A C 1
ATOM 900 O O . SER A 1 112 ? -13.297 -3.590 5.751 1.00 87.62 112 SER A O 1
ATOM 902 N N . GLY A 1 113 ? -11.545 -2.442 6.562 1.00 87.75 113 GLY A N 1
ATOM 903 C CA . GLY A 1 113 ? -11.904 -1.162 5.958 1.00 87.75 113 GLY A CA 1
ATOM 904 C C . GLY A 1 113 ? -11.315 -0.963 4.561 1.00 87.75 113 GLY A C 1
ATOM 905 O O . GLY A 1 113 ? -11.846 -0.171 3.791 1.00 87.75 113 GLY A O 1
ATOM 906 N N . CYS A 1 114 ? -10.229 -1.658 4.215 1.00 90.75 114 CYS A N 1
ATOM 907 C CA . CYS A 1 114 ? -9.636 -1.543 2.887 1.00 90.75 114 CYS A CA 1
ATOM 908 C C . CYS A 1 114 ? -10.459 -2.304 1.845 1.00 90.75 114 CYS A C 1
ATOM 910 O O . CYS A 1 114 ? -10.762 -3.480 2.037 1.00 90.75 114 CYS A O 1
ATOM 912 N N . ASP A 1 115 ? -10.723 -1.663 0.706 1.00 93.25 115 ASP A N 1
ATOM 913 C CA . ASP A 1 115 ? -11.330 -2.314 -0.454 1.00 93.25 115 ASP A CA 1
ATOM 914 C C . ASP A 1 115 ? -10.368 -3.368 -1.057 1.00 93.25 115 ASP A C 1
ATOM 916 O O . ASP A 1 115 ? -9.293 -3.015 -1.569 1.00 93.25 115 ASP A O 1
ATOM 920 N N . PRO A 1 116 ? -10.714 -4.672 -1.012 1.00 90.81 116 PRO A N 1
ATOM 921 C CA . PRO A 1 116 ? -9.877 -5.726 -1.572 1.00 90.81 116 PRO A CA 1
ATOM 922 C C . PRO A 1 116 ? -9.686 -5.608 -3.087 1.00 90.81 116 PRO A C 1
ATOM 924 O O . PRO A 1 116 ? -8.621 -5.996 -3.582 1.00 90.81 116 PRO A O 1
ATOM 927 N N . ASP A 1 117 ? -10.675 -5.080 -3.813 1.00 92.94 117 ASP A N 1
ATOM 928 C CA . ASP A 1 117 ? -10.635 -4.941 -5.270 1.00 92.94 117 ASP A CA 1
ATOM 929 C C . ASP A 1 117 ? -9.694 -3.813 -5.683 1.00 92.94 117 ASP A C 1
ATOM 931 O O . ASP A 1 117 ? -8.863 -3.997 -6.579 1.00 92.94 117 ASP A O 1
ATOM 935 N N . PHE A 1 118 ? -9.708 -2.697 -4.953 1.00 93.69 118 PHE A N 1
ATOM 936 C CA . PHE A 1 118 ? -8.697 -1.656 -5.101 1.00 93.69 118 PHE A CA 1
ATOM 937 C C . PHE A 1 118 ? -7.277 -2.196 -4.859 1.00 93.69 118 PHE A C 1
ATOM 939 O O . PHE A 1 118 ? -6.382 -2.003 -5.685 1.00 93.69 118 PHE A O 1
ATOM 946 N N . LEU A 1 119 ? -7.054 -2.948 -3.777 1.00 93.50 119 LEU A N 1
ATOM 947 C CA . LEU A 1 119 ? -5.736 -3.532 -3.490 1.00 93.50 119 LEU A CA 1
ATOM 948 C C . LEU A 1 119 ? -5.299 -4.563 -4.550 1.00 93.50 119 LEU A C 1
ATOM 950 O O . LEU A 1 119 ? -4.114 -4.650 -4.875 1.00 93.50 119 LEU A O 1
ATOM 954 N N . ASN A 1 120 ? -6.236 -5.335 -5.114 1.00 89.69 120 ASN A N 1
ATOM 955 C CA . ASN A 1 120 ? -5.989 -6.221 -6.261 1.00 89.69 120 ASN A CA 1
ATOM 956 C C . ASN A 1 120 ? -5.570 -5.436 -7.511 1.00 89.69 120 ASN A C 1
ATOM 958 O O . ASN A 1 120 ? -4.644 -5.844 -8.220 1.00 89.69 120 ASN A O 1
ATOM 962 N N . LEU A 1 121 ? -6.234 -4.311 -7.780 1.00 89.88 121 LEU A N 1
ATOM 963 C CA . LEU A 1 121 ? -5.914 -3.440 -8.905 1.00 89.88 121 LEU A CA 1
ATOM 964 C C . LEU A 1 121 ? -4.498 -2.873 -8.773 1.00 89.88 121 LEU A C 1
ATOM 966 O O . LEU A 1 121 ? -3.715 -2.965 -9.719 1.00 89.88 121 LEU A O 1
ATOM 970 N N . VAL A 1 122 ? -4.148 -2.347 -7.595 1.00 90.81 122 VAL A N 1
ATOM 971 C CA . VAL A 1 122 ? -2.795 -1.852 -7.293 1.00 90.81 122 VAL A CA 1
ATOM 972 C C . VAL A 1 122 ? -1.769 -2.972 -7.484 1.00 90.81 122 VAL A C 1
ATOM 974 O O . VAL A 1 122 ? -0.767 -2.777 -8.172 1.00 90.81 122 VAL A O 1
ATOM 977 N N . GLN A 1 123 ? -2.043 -4.173 -6.959 1.00 88.62 123 GLN A N 1
ATOM 978 C CA . GLN A 1 123 ? -1.165 -5.334 -7.120 1.00 88.62 123 GLN A CA 1
ATOM 979 C C . GLN A 1 123 ? -0.918 -5.678 -8.595 1.00 88.62 123 GLN A C 1
ATOM 981 O O . GLN A 1 123 ? 0.230 -5.872 -8.996 1.00 88.62 123 GLN A O 1
ATOM 986 N N . THR A 1 124 ? -1.986 -5.729 -9.391 1.00 85.06 124 THR A N 1
ATOM 987 C CA . THR A 1 124 ? -1.941 -6.070 -10.820 1.00 85.06 124 THR A CA 1
ATOM 988 C C . THR A 1 124 ? -1.142 -5.036 -11.604 1.00 85.06 124 THR A C 1
ATOM 990 O O . THR A 1 124 ? -0.264 -5.385 -12.387 1.00 85.06 124 THR A O 1
ATOM 993 N N . ARG A 1 125 ? -1.391 -3.746 -11.357 1.00 84.94 125 ARG A N 1
ATOM 994 C CA . ARG A 1 125 ? -0.694 -2.660 -12.055 1.00 84.94 125 ARG A CA 1
ATOM 995 C C . ARG A 1 125 ? 0.792 -2.629 -11.733 1.00 84.94 125 ARG A C 1
ATOM 997 O O . ARG A 1 125 ? 1.590 -2.477 -12.651 1.00 84.94 125 ARG A O 1
ATOM 1004 N N . MET A 1 126 ? 1.159 -2.852 -10.470 1.00 83.81 126 MET A N 1
ATOM 1005 C CA . MET A 1 126 ? 2.561 -2.981 -10.061 1.00 83.81 126 MET A CA 1
ATOM 1006 C C . MET A 1 126 ? 3.263 -4.138 -10.785 1.00 83.81 126 MET A C 1
ATOM 1008 O O . MET A 1 126 ? 4.372 -3.966 -11.280 1.00 83.81 126 MET A O 1
ATOM 1012 N N . ALA A 1 127 ? 2.608 -5.296 -10.926 1.00 80.12 127 ALA A N 1
ATOM 1013 C CA . ALA A 1 127 ? 3.171 -6.447 -11.641 1.00 80.12 127 ALA A CA 1
ATOM 1014 C C . ALA A 1 127 ? 3.384 -6.194 -13.147 1.00 80.12 127 ALA A C 1
ATOM 1016 O O . ALA A 1 127 ? 4.246 -6.817 -13.779 1.00 80.12 127 ALA A O 1
ATOM 1017 N N . CYS A 1 128 ? 2.614 -5.272 -13.726 1.00 79.56 128 CYS A N 1
ATOM 1018 C CA . CYS A 1 128 ? 2.713 -4.865 -15.124 1.00 79.56 128 CYS A CA 1
ATOM 1019 C C . CYS A 1 128 ? 3.694 -3.711 -15.368 1.00 79.56 128 CYS A C 1
ATOM 1021 O O . CYS A 1 128 ? 3.923 -3.388 -16.532 1.00 79.56 128 CYS A O 1
ATOM 1023 N N . LEU A 1 129 ? 4.283 -3.101 -14.331 1.00 76.94 129 LEU A N 1
ATOM 1024 C CA . LEU A 1 129 ? 5.250 -2.022 -14.524 1.00 76.94 129 LEU A CA 1
ATOM 1025 C C . LEU A 1 129 ? 6.462 -2.526 -15.304 1.00 76.94 129 LEU A C 1
ATOM 1027 O O . LEU A 1 129 ? 7.066 -3.549 -14.975 1.00 76.94 129 LEU A O 1
ATOM 1031 N N . ARG A 1 130 ? 6.812 -1.805 -16.359 1.00 77.38 130 ARG A N 1
ATOM 1032 C CA . ARG A 1 130 ? 7.997 -2.036 -17.182 1.00 77.38 130 ARG A CA 1
ATOM 1033 C C . ARG A 1 130 ? 8.645 -0.683 -17.421 1.00 77.38 130 ARG A C 1
ATOM 1035 O O . ARG A 1 130 ? 7.886 0.279 -17.528 1.00 77.38 130 ARG A O 1
ATOM 1042 N N . PRO A 1 131 ? 9.982 -0.607 -17.523 1.00 73.25 131 PRO A N 1
ATOM 1043 C CA . PRO A 1 131 ? 10.635 0.629 -17.917 1.00 73.25 131 PRO A CA 1
ATOM 1044 C C . PRO A 1 131 ? 10.006 1.128 -19.215 1.00 73.25 131 PRO A C 1
ATOM 1046 O O . PRO A 1 131 ? 9.897 0.366 -20.179 1.00 73.25 131 PRO A O 1
ATOM 1049 N N . GLY A 1 132 ? 9.536 2.369 -19.219 1.00 64.62 132 GLY A N 1
ATOM 1050 C CA . GLY A 1 132 ? 9.162 3.027 -20.463 1.00 64.62 132 GLY A CA 1
ATOM 1051 C C . GLY A 1 132 ? 10.412 3.545 -21.169 1.00 64.62 132 GLY A C 1
ATOM 1052 O O . GLY A 1 132 ? 11.414 3.857 -20.524 1.00 64.62 132 GLY A O 1
ATOM 1053 N N . ASP A 1 133 ? 10.346 3.713 -22.487 1.00 50.94 133 ASP A N 1
ATOM 1054 C CA . ASP A 1 133 ? 11.320 4.538 -23.203 1.00 50.94 133 ASP A CA 1
ATOM 1055 C C . ASP A 1 133 ? 11.050 6.014 -22.860 1.00 50.94 133 ASP A C 1
ATOM 1057 O O . ASP A 1 133 ? 10.401 6.753 -23.600 1.00 50.94 133 ASP A O 1
ATOM 1061 N N . PHE A 1 134 ? 11.504 6.462 -21.687 1.00 53.03 134 PHE A N 1
ATOM 1062 C CA . PHE A 1 134 ? 11.469 7.871 -21.288 1.00 53.03 134 PHE A CA 1
ATOM 1063 C C . PHE A 1 134 ? 12.638 8.624 -21.933 1.00 53.03 134 PHE A C 1
ATOM 1065 O O . PHE A 1 134 ? 13.488 9.193 -21.251 1.00 53.03 134 PHE A O 1
ATOM 1072 N N . SER A 1 135 ? 12.681 8.650 -23.267 1.00 46.72 135 SER A N 1
ATOM 1073 C CA . SER A 1 135 ? 13.579 9.539 -24.018 1.00 46.72 135 SER A CA 1
ATOM 1074 C C . SER A 1 135 ? 13.243 11.023 -23.806 1.00 46.72 135 SER A C 1
ATOM 1076 O O . SER A 1 135 ? 14.076 11.886 -24.066 1.00 46.72 135 SER A O 1
ATOM 1078 N N . ASP A 1 136 ? 12.060 11.331 -23.264 1.00 48.53 136 ASP A N 1
ATOM 1079 C CA . ASP A 1 136 ? 11.631 12.683 -22.900 1.00 48.53 136 ASP A CA 1
ATOM 1080 C C . ASP A 1 136 ? 11.860 12.974 -21.408 1.00 48.53 136 ASP A C 1
ATOM 1082 O O . ASP A 1 136 ? 10.931 13.116 -20.604 1.00 48.53 136 ASP A O 1
ATOM 1086 N N . LEU A 1 137 ? 13.135 13.123 -21.046 1.00 51.03 137 LEU A N 1
ATOM 1087 C CA . LEU A 1 137 ? 13.610 13.526 -19.714 1.00 51.03 137 LEU A CA 1
ATOM 1088 C C . LEU A 1 137 ? 13.031 14.875 -19.220 1.00 51.03 137 LEU A C 1
ATOM 1090 O O . LEU A 1 137 ? 13.098 15.173 -18.030 1.00 51.03 137 LEU A O 1
ATOM 1094 N N . ASN A 1 138 ? 12.390 15.672 -20.084 1.00 51.31 138 ASN A N 1
ATOM 1095 C CA . ASN A 1 138 ? 11.736 16.934 -19.707 1.00 51.31 138 ASN A CA 1
ATOM 1096 C C . ASN A 1 138 ? 10.520 16.764 -18.774 1.00 51.31 138 ASN A C 1
ATOM 1098 O O . ASN A 1 138 ? 10.092 17.732 -18.149 1.00 51.31 138 ASN A O 1
ATOM 1102 N N . LYS A 1 139 ? 9.975 15.549 -18.622 1.00 50.31 139 LYS A N 1
ATOM 1103 C CA . LYS A 1 139 ? 8.873 15.270 -17.678 1.00 50.31 139 LYS A CA 1
ATOM 1104 C C . LYS A 1 139 ? 9.349 14.975 -16.243 1.00 50.31 139 LYS A C 1
ATOM 1106 O O . LYS A 1 139 ? 8.554 15.082 -15.312 1.00 50.31 139 LYS A O 1
ATOM 1111 N N . LEU A 1 140 ? 10.635 14.662 -16.035 1.00 50.97 140 LEU A N 1
ATOM 1112 C CA . LEU A 1 140 ? 11.207 14.328 -14.716 1.00 50.97 140 LEU A CA 1
ATOM 1113 C C . LEU A 1 140 ? 11.314 15.526 -13.770 1.00 50.97 140 LEU A C 1
ATOM 1115 O O . LEU A 1 140 ? 11.063 15.380 -12.575 1.00 50.97 140 LEU A O 1
ATOM 1119 N N . ALA A 1 141 ? 11.624 16.710 -14.303 1.00 52.16 141 ALA A N 1
ATOM 1120 C CA . ALA A 1 141 ? 11.685 17.939 -13.511 1.00 52.16 141 ALA A CA 1
ATOM 1121 C C . ALA A 1 141 ? 10.327 18.273 -12.863 1.00 52.16 141 ALA A C 1
ATOM 1123 O O . ALA A 1 141 ? 10.286 18.806 -11.759 1.00 52.16 141 ALA A O 1
ATOM 1124 N N . TYR A 1 142 ? 9.221 17.887 -13.512 1.00 46.50 142 TYR A N 1
ATOM 1125 C CA . TYR A 1 142 ? 7.868 18.101 -13.001 1.00 46.50 142 TYR A CA 1
ATOM 1126 C C . TYR A 1 142 ? 7.476 17.089 -11.913 1.00 46.50 142 TYR A C 1
ATOM 1128 O O . TYR A 1 142 ? 6.761 17.428 -10.977 1.00 46.50 142 TYR A O 1
ATOM 1136 N N . ALA A 1 143 ? 7.959 15.845 -11.995 1.00 49.28 143 ALA A N 1
ATOM 1137 C CA . ALA A 1 143 ? 7.676 14.832 -10.978 1.00 49.28 143 ALA A CA 1
ATOM 1138 C C . ALA A 1 143 ? 8.428 15.105 -9.662 1.00 49.28 143 ALA A C 1
ATOM 1140 O O . ALA A 1 143 ? 7.875 14.878 -8.589 1.00 49.28 143 ALA A O 1
ATOM 1141 N N . GLN A 1 144 ? 9.658 15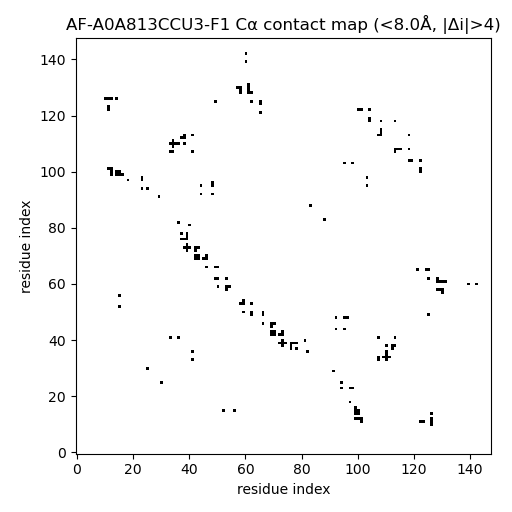.632 -9.726 1.00 44.59 144 GLN A N 1
ATOM 1142 C CA . GLN A 1 144 ? 10.416 16.018 -8.528 1.00 44.59 144 GLN A CA 1
ATOM 1143 C C . GLN A 1 144 ? 9.853 17.272 -7.841 1.00 44.59 144 GLN A C 1
ATOM 1145 O O . GLN A 1 144 ? 9.905 17.356 -6.618 1.00 44.59 144 GLN A O 1
ATOM 1150 N N . SER A 1 145 ? 9.263 18.213 -8.587 1.00 45.50 145 SER A N 1
ATOM 1151 C CA . SER A 1 145 ? 8.709 19.452 -8.020 1.00 45.50 145 SER A CA 1
ATOM 1152 C C . SER A 1 145 ? 7.369 19.290 -7.295 1.00 45.50 145 SER A C 1
ATOM 1154 O O . SER A 1 145 ? 6.881 20.252 -6.721 1.00 45.50 145 SER A O 1
ATOM 1156 N N . VAL A 1 146 ? 6.735 18.115 -7.357 1.00 48.12 146 VAL A N 1
ATOM 1157 C CA . VAL A 1 146 ? 5.467 17.843 -6.647 1.00 48.12 146 VAL A CA 1
ATOM 1158 C C . VAL A 1 146 ? 5.716 17.286 -5.235 1.00 48.12 146 VAL A C 1
ATOM 1160 O O . VAL A 1 146 ? 4.794 17.236 -4.427 1.00 48.12 146 VAL A O 1
ATOM 1163 N N . TRP A 1 147 ?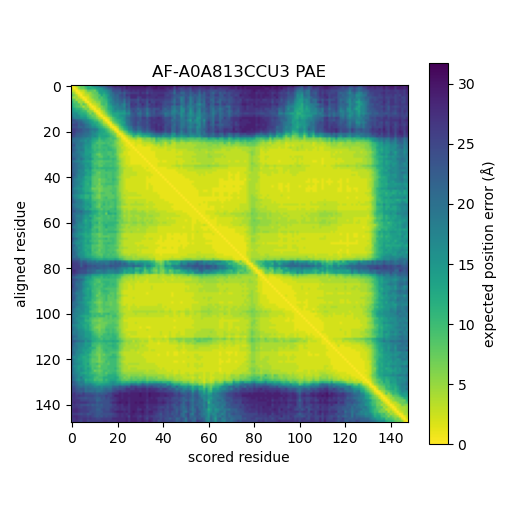 6.957 16.901 -4.918 1.00 44.75 147 TRP A N 1
ATOM 1164 C CA . TRP A 1 147 ? 7.322 16.243 -3.657 1.00 44.75 147 TRP A CA 1
ATOM 1165 C C . TRP A 1 147 ? 8.314 17.029 -2.774 1.00 44.75 147 TRP A C 1
ATOM 1167 O O . TRP A 1 147 ? 8.671 16.534 -1.705 1.00 44.75 147 TRP A O 1
ATOM 1177 N N . LEU A 1 148 ? 8.745 18.228 -3.188 1.00 37.94 148 LEU A N 1
ATOM 1178 C CA . LEU A 1 148 ? 9.502 19.195 -2.371 1.00 37.94 148 LEU A CA 1
ATOM 1179 C C . LEU A 1 148 ? 8.657 20.447 -2.134 1.00 37.94 148 LEU A C 1
ATOM 1181 O O . LEU A 1 148 ? 8.750 20.996 -1.014 1.00 37.94 148 LEU A O 1
#

pLDDT: mean 76.38, std 20.09, range [33.44, 95.5]

Foldseek 3Di:
DDPVVVVLVCLLQVQDDPPDDPPLDDDPVLLVDLQPFQQLLLLVLVLVLLCVSCVVVVLNVVCVVLSVVSVVVSVVRPDPDGPDDPVSSVVSSVSLNPDGLVVSLVSNVSRPNDDNVSSVVSSSSSSVRDDDPPPPCVCVVVVVVVPD

Solvent-accessible surface area (backbone atoms only — not comparable to full-atom values): 8805 Å² total; per-residue (Å²): 135,62,74,65,58,57,54,48,50,49,48,45,53,64,54,72,73,91,74,72,89,63,81,78,70,77,51,76,65,59,49,51,49,59,39,68,50,56,47,22,63,53,41,48,52,51,41,53,54,49,52,55,47,20,56,76,72,69,30,52,74,71,41,42,65,59,49,51,51,46,51,53,53,24,64,76,46,63,65,100,64,84,91,63,55,73,69,55,49,51,50,50,50,56,55,49,71,62,37,46,53,52,56,38,51,62,57,56,54,61,12,82,76,46,61,58,65,59,54,48,50,54,51,52,53,60,48,65,63,60,84,70,90,69,83,63,62,80,58,54,65,58,63,57,65,76,77,113

Radius of gyration: 16.01 Å; Cα contacts (8 Å, |Δi|>4): 108; chains: 1; bounding box: 29×45×42 Å

Organism: NCBI:txid1628268